Protein AF-A0A3C2BRT8-F1 (afdb_monomer_lite)

Secondary structure (DSSP, 8-state):
---TTSPPPSEEE-TTSSEEE-TTSPPP--TTPPPPPPHHHHHHTTS-HHHHHHHHHHHHHHHHHHHT-----

Foldseek 3Di:
DDDPPDDDDQWDQDPVRDIDGDPPDDDDDCVPPDDDDDVVNVVVVPDPPVRVVVVVVVVVVVVCVVVVVDPDD

pLDDT: mean 89.32, std 9.73, range [47.97, 98.38]

Structure (mmCIF, N/CA/C/O backbone):
data_AF-A0A3C2BRT8-F1
#
_entry.id   AF-A0A3C2BRT8-F1
#
loop_
_atom_site.group_PDB
_atom_site.id
_atom_site.type_symbol
_atom_site.label_atom_id
_atom_site.label_alt_id
_atom_site.label_comp_id
_atom_site.label_asym_id
_atom_site.label_entity_id
_atom_site.label_seq_id
_atom_site.pdbx_PDB_ins_code
_atom_site.Cartn_x
_atom_site.Cartn_y
_atom_site.Cartn_z
_atom_site.occupancy
_atom_site.B_iso_or_equiv
_atom_site.auth_seq_id
_atom_site.auth_comp_id
_atom_site.auth_asym_id
_atom_site.auth_atom_id
_atom_site.pdbx_PDB_model_num
ATOM 1 N N . THR A 1 1 ? 14.157 -1.816 -39.632 1.00 76.81 1 THR A N 1
ATOM 2 C CA . THR A 1 1 ? 14.926 -2.929 -40.219 1.00 76.81 1 THR A CA 1
ATOM 3 C C . THR A 1 1 ? 16.313 -2.871 -39.623 1.00 76.81 1 THR A C 1
ATOM 5 O O . THR A 1 1 ? 16.814 -1.767 -39.440 1.00 76.81 1 THR A O 1
ATOM 8 N N . PHE A 1 2 ? 16.873 -4.013 -39.227 1.00 85.88 2 PHE A N 1
ATOM 9 C CA . PHE A 1 2 ? 18.216 -4.089 -38.642 1.00 85.88 2 PHE A CA 1
ATOM 10 C C . PHE A 1 2 ? 19.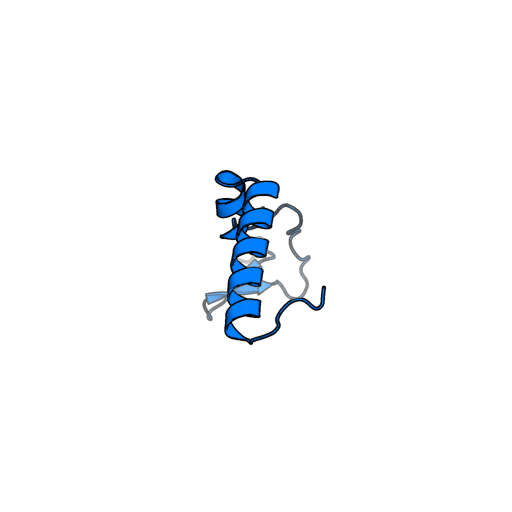276 -4.261 -39.739 1.00 85.88 2 PHE A C 1
ATOM 12 O O . PHE A 1 2 ? 18.941 -4.650 -40.860 1.00 85.88 2 PHE A O 1
ATOM 19 N N . SER A 1 3 ? 20.531 -3.929 -39.422 1.00 93.06 3 SER A N 1
ATOM 20 C CA . SER A 1 3 ? 21.682 -4.232 -40.285 1.00 93.06 3 SER A CA 1
ATOM 21 C C . SER A 1 3 ? 21.900 -5.746 -40.364 1.00 93.06 3 SER A C 1
ATOM 23 O O . SER A 1 3 ? 21.580 -6.457 -39.416 1.00 93.06 3 SER A O 1
ATOM 25 N N . SER A 1 4 ? 22.478 -6.238 -41.460 1.00 88.44 4 SER A N 1
ATOM 26 C CA . SER A 1 4 ? 22.778 -7.665 -41.657 1.00 88.44 4 SER A CA 1
ATOM 27 C C . SER A 1 4 ? 23.804 -8.225 -40.669 1.00 88.44 4 SER A C 1
ATOM 29 O O . SER A 1 4 ? 23.830 -9.426 -40.439 1.00 88.44 4 SER A O 1
ATOM 31 N N . GLU A 1 5 ? 24.643 -7.365 -40.094 1.00 90.62 5 GLU A N 1
ATOM 32 C CA . GLU A 1 5 ? 25.664 -7.736 -39.104 1.00 90.62 5 GLU A CA 1
ATOM 33 C C . GLU A 1 5 ? 25.180 -7.557 -37.656 1.00 90.62 5 GLU A C 1
ATOM 35 O O . GLU A 1 5 ? 25.910 -7.861 -36.717 1.00 90.62 5 GLU A O 1
ATOM 40 N N . ALA A 1 6 ? 23.973 -7.018 -37.457 1.00 87.12 6 ALA A N 1
ATOM 41 C CA . ALA A 1 6 ? 23.466 -6.713 -36.128 1.00 87.12 6 ALA A CA 1
ATOM 42 C C . ALA A 1 6 ? 22.777 -7.927 -35.500 1.00 87.12 6 ALA A C 1
ATOM 44 O O . ALA A 1 6 ? 21.950 -8.590 -36.126 1.00 87.12 6 ALA A O 1
ATOM 45 N N . GLU A 1 7 ? 23.062 -8.153 -34.223 1.00 86.31 7 GLU A N 1
ATOM 46 C CA . GLU A 1 7 ? 22.301 -9.082 -33.399 1.00 86.31 7 GLU A CA 1
ATOM 47 C C . GLU A 1 7 ? 20.898 -8.515 -33.128 1.00 86.31 7 GLU A C 1
ATOM 49 O O . GLU A 1 7 ? 20.739 -7.345 -32.766 1.00 86.31 7 GLU A O 1
ATOM 54 N N . ILE A 1 8 ? 19.865 -9.334 -33.347 1.00 88.12 8 ILE A N 1
ATOM 55 C CA . ILE A 1 8 ? 18.467 -8.926 -33.171 1.00 88.12 8 ILE A CA 1
ATOM 56 C C . ILE A 1 8 ? 18.078 -9.134 -31.703 1.00 88.12 8 ILE A C 1
ATOM 58 O O . ILE A 1 8 ? 18.152 -10.263 -31.217 1.00 88.12 8 ILE A O 1
ATOM 62 N N . PRO A 1 9 ? 17.622 -8.087 -30.992 1.00 88.81 9 PRO A N 1
ATOM 63 C CA . PRO A 1 9 ? 17.245 -8.225 -29.595 1.00 88.81 9 PRO A CA 1
ATOM 64 C C . PRO A 1 9 ? 15.929 -9.011 -29.437 1.00 88.81 9 PRO A C 1
ATOM 66 O O . PRO A 1 9 ? 15.040 -8.909 -30.289 1.00 88.81 9 PRO A O 1
ATOM 69 N N . PRO A 1 10 ? 15.752 -9.739 -28.317 1.00 88.38 10 PRO A N 1
ATOM 70 C CA . PRO A 1 10 ? 14.530 -10.497 -28.035 1.00 88.38 10 PRO A CA 1
ATOM 71 C C . PRO A 1 10 ? 13.324 -9.600 -27.711 1.00 88.38 10 PRO A C 1
ATOM 73 O O . PRO A 1 10 ? 12.179 -10.032 -27.848 1.00 88.38 10 PRO A O 1
ATOM 76 N N . VAL A 1 11 ? 13.570 -8.350 -27.300 1.00 90.62 11 VAL A N 1
ATOM 77 C CA . VAL A 1 11 ? 12.541 -7.348 -26.993 1.00 90.62 11 VAL A CA 1
ATOM 78 C C . VAL A 1 11 ? 12.849 -6.049 -27.722 1.00 90.62 11 VAL A C 1
ATOM 80 O O . VAL A 1 11 ? 14.000 -5.614 -27.787 1.00 90.62 11 VAL A O 1
ATOM 83 N N . TRP A 1 12 ? 11.816 -5.409 -28.265 1.00 91.44 12 TRP A N 1
ATOM 84 C CA . TRP A 1 12 ? 11.939 -4.109 -28.918 1.00 91.44 12 TRP A CA 1
ATOM 85 C C . TRP A 1 12 ? 10.715 -3.227 -28.670 1.00 91.44 12 TRP A C 1
ATOM 87 O O . TRP A 1 12 ? 9.590 -3.715 -28.559 1.00 91.44 12 TRP A O 1
ATOM 97 N N . VAL A 1 13 ? 10.902 -1.906 -28.651 1.00 91.38 13 VAL A N 1
ATOM 98 C CA . VAL A 1 13 ? 9.785 -0.954 -28.576 1.00 91.38 13 VAL A CA 1
ATOM 99 C C . VAL A 1 13 ? 9.158 -0.798 -29.960 1.00 91.38 13 VAL A C 1
ATOM 101 O O . VAL A 1 13 ? 9.756 -0.264 -30.896 1.00 91.38 13 VAL A O 1
ATOM 104 N N . SER A 1 14 ? 7.931 -1.289 -30.106 1.00 90.38 14 SER A N 1
ATOM 105 C CA . SER A 1 14 ? 7.180 -1.209 -31.358 1.00 90.38 14 SER A CA 1
ATOM 106 C C . SER A 1 14 ? 6.723 0.222 -31.667 1.00 90.38 14 SER A C 1
ATOM 108 O O . SER A 1 14 ? 6.736 1.113 -30.818 1.00 90.38 14 SER A O 1
ATOM 110 N N . LYS A 1 15 ? 6.223 0.444 -32.889 1.00 90.56 15 LYS A N 1
ATOM 111 C CA . LYS A 1 15 ? 5.680 1.747 -33.319 1.00 90.56 15 LYS A CA 1
ATOM 112 C C . LYS A 1 15 ? 4.521 2.253 -32.449 1.00 90.56 15 LYS A C 1
ATOM 114 O O . LYS A 1 15 ? 4.229 3.441 -32.474 1.00 90.56 15 LYS A O 1
ATOM 119 N N . THR A 1 16 ? 3.859 1.376 -31.691 1.00 92.31 16 THR A N 1
ATOM 120 C CA . THR A 1 16 ? 2.787 1.756 -30.760 1.00 92.31 16 THR A CA 1
ATOM 121 C C . THR A 1 16 ? 3.313 2.189 -29.387 1.00 92.31 16 THR A C 1
ATOM 123 O O . THR A 1 16 ? 2.511 2.439 -28.494 1.00 92.31 16 THR A O 1
ATOM 126 N N . GLY A 1 17 ? 4.636 2.208 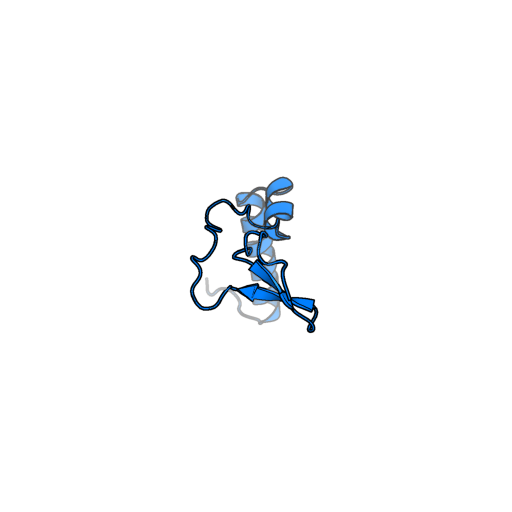-29.179 1.00 90.62 17 GLY A N 1
ATOM 127 C CA . GLY A 1 17 ? 5.273 2.545 -27.902 1.00 90.62 17 GLY A CA 1
ATOM 128 C C . GLY A 1 17 ? 5.220 1.436 -26.847 1.00 90.62 17 GLY A C 1
ATOM 129 O O . GLY A 1 17 ? 5.598 1.666 -25.706 1.00 90.62 17 GLY A O 1
ATOM 130 N N . LYS A 1 18 ? 4.749 0.238 -27.211 1.00 92.12 18 LYS A N 1
ATOM 131 C CA . LYS A 1 18 ? 4.713 -0.937 -26.328 1.00 92.12 18 LYS A CA 1
ATOM 132 C C . LYS A 1 18 ? 5.895 -1.850 -26.627 1.00 92.12 18 LYS A C 1
ATOM 134 O O . LYS A 1 18 ? 6.289 -1.956 -27.795 1.00 92.12 18 LYS A O 1
ATOM 139 N N . GLU A 1 19 ? 6.398 -2.535 -25.606 1.00 90.56 19 GLU A N 1
ATOM 140 C CA . GLU A 1 19 ? 7.319 -3.653 -25.803 1.00 90.56 19 GLU A CA 1
ATOM 141 C C . GLU A 1 19 ? 6.661 -4.752 -26.637 1.00 90.56 19 GLU A C 1
ATOM 143 O O . GLU A 1 19 ? 5.503 -5.122 -26.428 1.00 90.56 19 GLU A O 1
ATOM 148 N N . ALA A 1 20 ? 7.417 -5.248 -27.609 1.00 89.88 20 ALA A N 1
ATOM 149 C CA . ALA A 1 20 ? 7.082 -6.385 -28.439 1.00 89.88 20 ALA A CA 1
ATOM 150 C C . ALA A 1 20 ? 8.180 -7.438 -28.296 1.00 89.88 20 ALA A C 1
ATOM 152 O O . ALA A 1 20 ? 9.367 -7.109 -28.260 1.00 89.88 20 ALA A O 1
ATOM 153 N N . LEU A 1 21 ? 7.760 -8.698 -28.229 1.00 90.62 21 LEU A N 1
ATOM 154 C CA . LEU A 1 21 ? 8.647 -9.854 -28.182 1.00 90.62 21 LEU A CA 1
ATOM 155 C C . LEU A 1 21 ? 8.967 -10.327 -29.602 1.00 90.62 21 LEU A C 1
ATOM 157 O O . LEU A 1 21 ? 8.112 -10.265 -30.491 1.00 90.62 21 LEU A O 1
ATOM 161 N N . LEU A 1 22 ? 10.186 -10.826 -29.797 1.00 90.50 22 LEU A N 1
ATOM 162 C CA . LEU A 1 22 ? 10.581 -11.511 -31.022 1.00 90.50 22 LEU A CA 1
ATOM 163 C C . LEU A 1 22 ? 9.747 -12.794 -31.194 1.00 90.50 22 LEU A C 1
ATOM 165 O O . LEU A 1 22 ? 9.628 -13.583 -30.262 1.00 90.50 22 LEU A O 1
ATOM 169 N N . VAL A 1 23 ? 9.163 -12.992 -32.382 1.00 87.00 23 VAL A N 1
ATOM 170 C CA . VAL A 1 23 ? 8.175 -14.062 -32.644 1.00 87.00 23 VAL A CA 1
ATOM 171 C C . VAL A 1 23 ? 8.758 -15.464 -32.435 1.00 87.00 23 VAL A C 1
ATOM 173 O O . VAL A 1 23 ? 8.107 -16.292 -31.806 1.00 87.00 23 VAL A O 1
ATOM 176 N N . ASP A 1 24 ? 9.992 -15.689 -32.890 1.00 83.19 24 ASP A N 1
ATOM 177 C CA . ASP A 1 24 ? 10.708 -16.969 -32.775 1.00 83.19 24 ASP A CA 1
ATOM 178 C C . ASP A 1 24 ? 11.868 -16.901 -31.759 1.00 83.19 24 ASP A C 1
ATOM 180 O O . ASP A 1 24 ? 12.793 -17.710 -31.798 1.00 83.19 24 ASP A O 1
ATOM 184 N N . GLY A 1 25 ? 11.862 -15.891 -30.880 1.00 79.69 25 GLY A N 1
ATOM 185 C CA . GLY A 1 25 ? 12.896 -15.683 -29.866 1.00 79.69 25 GLY A CA 1
ATOM 186 C C . GLY A 1 25 ? 12.528 -16.271 -28.506 1.00 79.69 25 GLY A C 1
ATOM 187 O O . GLY A 1 25 ? 11.353 -16.430 -28.170 1.00 79.69 25 GLY A O 1
ATOM 188 N N . GLU A 1 26 ? 13.539 -16.547 -27.683 1.00 80.12 26 GLU A N 1
ATOM 189 C CA . GLU A 1 26 ? 13.319 -16.870 -26.273 1.00 80.12 26 GLU A CA 1
ATOM 190 C C . GLU A 1 26 ? 12.820 -15.637 -25.511 1.00 80.12 26 GLU A C 1
ATOM 192 O O . GLU A 1 26 ? 13.283 -14.511 -25.726 1.00 80.12 26 GLU A O 1
ATOM 197 N N . ARG A 1 27 ? 11.856 -15.842 -24.605 1.00 80.38 27 ARG A N 1
ATOM 198 C CA . ARG A 1 27 ? 11.411 -14.765 -23.717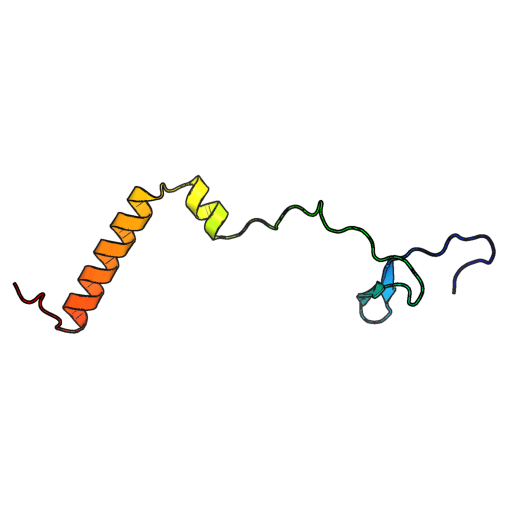 1.00 80.38 27 ARG A CA 1
ATOM 199 C C . ARG A 1 27 ? 12.501 -14.492 -22.682 1.00 80.38 27 ARG A C 1
ATOM 201 O O . ARG A 1 27 ? 12.979 -15.452 -22.078 1.00 80.38 27 ARG A O 1
ATOM 208 N N . PRO A 1 28 ? 12.844 -13.218 -22.425 1.00 82.31 28 PRO A N 1
ATOM 209 C CA . PRO A 1 28 ? 13.736 -12.885 -21.327 1.00 82.31 28 PRO A CA 1
ATOM 210 C C . PRO A 1 28 ? 13.186 -13.401 -19.998 1.00 82.31 28 PRO A C 1
ATOM 212 O O . PRO A 1 28 ? 11.976 -13.356 -19.759 1.00 82.31 28 PRO A O 1
ATOM 215 N N . ASP A 1 29 ? 14.079 -13.867 -19.132 1.00 81.50 29 ASP A N 1
ATOM 216 C CA . ASP A 1 29 ? 13.717 -14.268 -17.780 1.00 81.50 29 ASP A CA 1
ATOM 217 C C . ASP A 1 29 ? 13.442 -13.030 -16.911 1.00 81.50 29 ASP A C 1
ATOM 219 O O . ASP A 1 29 ? 14.348 -12.259 -16.592 1.00 81.50 29 ASP A O 1
ATOM 223 N N . THR A 1 30 ? 12.181 -12.847 -16.518 1.00 80.25 30 THR A N 1
ATOM 224 C CA . THR A 1 30 ? 11.736 -11.761 -15.631 1.00 80.25 30 THR A CA 1
ATOM 225 C C . THR A 1 30 ? 11.728 -12.173 -14.156 1.00 80.25 30 THR A C 1
ATOM 227 O O . THR A 1 30 ? 11.263 -11.414 -13.308 1.00 80.25 30 THR A O 1
ATOM 230 N N . SER A 1 31 ? 12.221 -13.369 -13.808 1.00 76.38 31 SER A N 1
ATOM 231 C CA . SER A 1 31 ? 12.177 -13.909 -12.438 1.00 76.38 31 SER A CA 1
ATOM 232 C C . SER A 1 31 ? 12.894 -13.038 -11.399 1.00 76.38 31 SER A C 1
ATOM 234 O O . SER A 1 31 ? 12.546 -13.072 -10.220 1.00 76.38 31 SER A O 1
ATOM 236 N N . ASN A 1 32 ? 13.865 -12.230 -11.836 1.00 78.12 32 ASN A N 1
ATOM 237 C CA . ASN A 1 32 ? 14.652 -11.337 -10.984 1.00 78.12 32 ASN A CA 1
ATOM 238 C C . ASN A 1 32 ? 14.087 -9.911 -10.875 1.00 78.12 32 ASN A C 1
ATOM 240 O O . ASN A 1 32 ? 14.712 -9.050 -10.244 1.00 78.12 32 ASN A O 1
ATOM 244 N N . GLU A 1 33 ? 12.930 -9.622 -11.475 1.00 84.81 33 GLU A N 1
ATOM 245 C CA . GLU A 1 33 ? 12.311 -8.308 -11.338 1.00 84.81 33 GLU A CA 1
ATOM 246 C C . GLU A 1 33 ? 11.851 -8.077 -9.898 1.00 84.81 33 GLU A C 1
ATOM 248 O O . GLU A 1 33 ? 11.030 -8.804 -9.334 1.00 84.81 33 GLU A O 1
ATOM 253 N N . LYS A 1 34 ? 12.388 -7.024 -9.277 1.00 85.06 34 LYS A N 1
ATOM 254 C CA . LYS A 1 34 ? 11.924 -6.593 -7.961 1.00 85.06 34 LYS A CA 1
ATOM 255 C C . LYS A 1 34 ? 10.495 -6.089 -8.095 1.00 85.06 34 LYS A C 1
ATOM 257 O O . LYS A 1 34 ? 10.230 -5.189 -8.890 1.00 85.06 34 LYS A O 1
ATOM 262 N N . ALA A 1 35 ? 9.605 -6.625 -7.265 1.00 87.12 35 ALA A N 1
ATOM 263 C CA . ALA A 1 35 ? 8.243 -6.126 -7.181 1.00 87.12 35 ALA A CA 1
ATOM 264 C C . ALA A 1 35 ? 8.250 -4.617 -6.895 1.00 87.12 35 ALA A C 1
ATOM 266 O O . ALA A 1 35 ? 8.996 -4.124 -6.042 1.00 87.12 35 ALA A O 1
ATOM 267 N N . VAL A 1 36 ? 7.414 -3.883 -7.631 1.00 92.94 36 VAL A N 1
ATOM 268 C CA . VAL A 1 36 ? 7.240 -2.451 -7.405 1.00 92.94 36 VAL A CA 1
ATOM 269 C C . VAL A 1 36 ? 6.628 -2.253 -6.027 1.00 92.94 36 VAL A C 1
ATOM 271 O O . VAL A 1 36 ? 5.636 -2.887 -5.670 1.00 92.94 36 VAL A O 1
ATOM 274 N N . ARG A 1 37 ? 7.222 -1.338 -5.265 1.00 94.81 37 ARG A N 1
ATOM 275 C CA . ARG A 1 37 ? 6.766 -0.983 -3.928 1.00 94.81 37 ARG A CA 1
ATOM 276 C C . ARG A 1 37 ? 5.320 -0.491 -3.951 1.00 94.81 37 ARG A C 1
ATOM 278 O O . ARG A 1 37 ? 4.977 0.447 -4.670 1.00 94.81 37 ARG A O 1
ATOM 285 N N . THR A 1 38 ? 4.491 -1.090 -3.113 1.00 95.69 38 THR A N 1
ATOM 286 C CA . THR A 1 38 ? 3.065 -0.792 -2.998 1.00 95.69 38 THR A CA 1
ATOM 287 C C . THR A 1 38 ? 2.772 0.161 -1.835 1.00 95.69 38 THR A C 1
ATOM 289 O O . THR A 1 38 ? 3.595 0.382 -0.942 1.00 95.69 38 THR A O 1
ATOM 292 N N . HIS A 1 39 ? 1.554 0.719 -1.799 1.00 97.50 39 HIS A N 1
ATOM 293 C CA . HIS A 1 39 ? 1.094 1.502 -0.643 1.00 97.50 39 HIS A CA 1
ATOM 294 C C . HIS A 1 39 ? 1.058 0.667 0.649 1.00 97.50 39 HIS A C 1
ATOM 296 O O . HIS A 1 39 ? 1.256 1.206 1.739 1.00 97.50 39 HIS A O 1
ATOM 302 N N . TRP A 1 40 ? 0.823 -0.641 0.526 1.00 97.19 40 TRP A N 1
ATOM 303 C CA . TRP A 1 40 ? 0.840 -1.574 1.646 1.00 97.19 40 TRP A CA 1
ATOM 304 C C . TRP A 1 40 ? 2.247 -1.738 2.224 1.00 97.19 40 TRP A C 1
ATOM 306 O O . TRP A 1 40 ? 2.419 -1.606 3.432 1.00 97.19 40 TRP A O 1
ATOM 316 N N . ASP A 1 41 ? 3.262 -1.884 1.371 1.00 95.75 41 ASP A N 1
ATOM 317 C CA . ASP A 1 41 ? 4.661 -1.955 1.818 1.00 95.75 41 ASP A CA 1
ATOM 318 C C . ASP A 1 41 ? 5.053 -0.676 2.563 1.00 95.75 41 ASP A C 1
ATOM 320 O O . ASP A 1 41 ? 5.618 -0.712 3.653 1.00 95.75 41 ASP A O 1
ATOM 324 N N . MET A 1 42 ? 4.642 0.485 2.035 1.00 97.25 42 MET A N 1
ATOM 325 C CA . MET A 1 42 ? 4.833 1.757 2.732 1.00 97.25 42 MET A CA 1
ATOM 326 C C . MET A 1 42 ? 4.141 1.792 4.097 1.00 97.25 42 MET A C 1
ATOM 328 O O . MET A 1 42 ? 4.641 2.453 5.007 1.00 97.25 42 MET A O 1
ATOM 332 N N . LEU A 1 43 ? 2.959 1.184 4.228 1.00 97.75 43 LEU A N 1
ATOM 333 C CA . LEU A 1 43 ? 2.209 1.142 5.483 1.00 97.75 43 LEU A CA 1
ATOM 334 C C . LEU A 1 43 ? 2.909 0.263 6.518 1.00 97.75 43 LEU A C 1
ATOM 336 O O . LEU A 1 43 ? 3.050 0.704 7.656 1.00 97.75 43 LEU A O 1
ATOM 340 N N . LEU A 1 44 ? 3.393 -0.911 6.112 1.00 97.31 44 LEU A N 1
ATOM 341 C CA . LEU A 1 44 ? 4.111 -1.841 6.986 1.00 97.31 44 LEU A CA 1
ATOM 342 C C . LEU A 1 44 ? 5.466 -1.308 7.463 1.00 97.31 44 LEU A C 1
ATOM 344 O O . LEU A 1 44 ? 5.939 -1.695 8.524 1.00 97.31 44 LEU A O 1
ATOM 348 N N . GLU A 1 45 ? 6.073 -0.371 6.737 1.00 97.38 45 GLU A N 1
ATOM 349 C CA . GLU A 1 45 ? 7.297 0.298 7.198 1.00 97.38 45 GLU A CA 1
ATOM 350 C C . GLU A 1 45 ? 7.078 1.280 8.355 1.00 97.38 45 GLU A C 1
ATOM 352 O O . GLU A 1 45 ? 8.029 1.635 9.047 1.00 97.38 45 GLU A O 1
ATOM 357 N N . ARG A 1 46 ? 5.839 1.739 8.567 1.00 98.06 46 ARG A N 1
ATOM 358 C CA . ARG A 1 46 ? 5.498 2.737 9.598 1.00 98.06 46 ARG A CA 1
ATOM 359 C C . ARG A 1 46 ? 4.499 2.247 10.644 1.00 98.06 46 ARG A C 1
ATOM 361 O O . ARG A 1 46 ? 4.277 2.959 11.618 1.00 98.06 46 ARG A O 1
ATOM 368 N N . ARG A 1 47 ? 3.864 1.092 10.433 1.00 96.81 47 ARG A N 1
ATOM 369 C CA . ARG A 1 47 ? 2.895 0.485 11.354 1.00 96.81 47 ARG A CA 1
ATOM 370 C C . ARG A 1 47 ? 3.155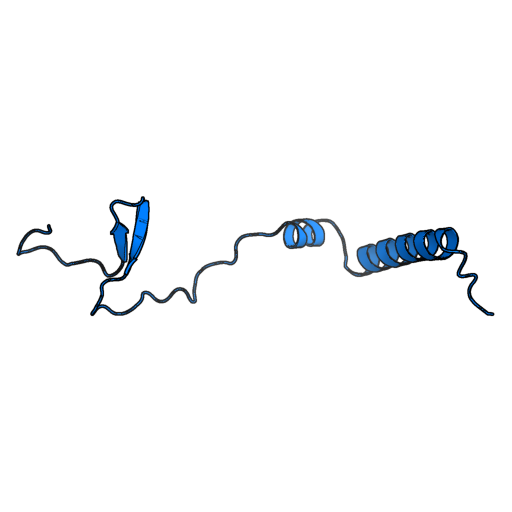 -0.999 11.503 1.00 96.81 47 ARG A C 1
ATOM 372 O O . ARG A 1 47 ? 3.513 -1.680 10.546 1.00 96.81 47 ARG A O 1
ATOM 379 N N . SER A 1 48 ? 2.909 -1.497 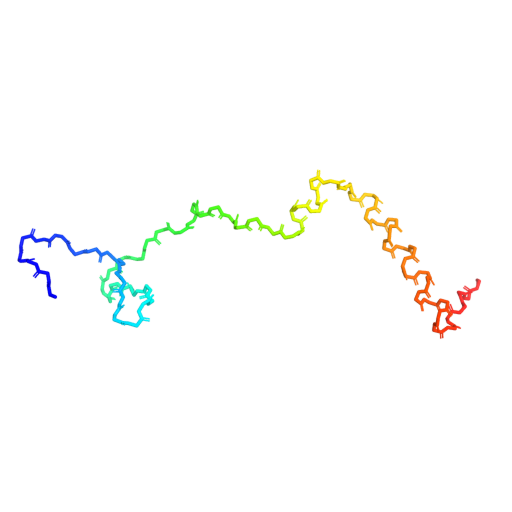12.705 1.00 97.31 48 SER A N 1
ATOM 380 C CA . SER A 1 48 ? 2.998 -2.927 12.995 1.00 97.31 48 SER A CA 1
ATOM 381 C C . SER A 1 48 ? 1.689 -3.650 12.660 1.00 97.31 48 SER A C 1
ATOM 383 O O . SER A 1 48 ? 0.621 -3.037 12.645 1.00 97.31 48 SER A O 1
ATOM 385 N N . LEU A 1 49 ? 1.751 -4.966 12.425 1.00 97.31 49 LEU A N 1
ATOM 386 C CA . LEU A 1 49 ? 0.543 -5.777 12.216 1.00 97.31 49 LEU A CA 1
ATOM 387 C C . LEU A 1 49 ? -0.458 -5.673 13.387 1.00 97.31 49 LEU A C 1
ATOM 389 O O . LEU A 1 49 ? -1.621 -5.393 13.105 1.00 97.31 49 LEU A O 1
ATOM 393 N N . PRO A 1 50 ? -0.048 -5.774 14.672 1.00 98.38 50 PRO A N 1
ATOM 394 C CA . PRO A 1 50 ? -0.983 -5.632 15.795 1.00 98.38 50 PRO A CA 1
ATOM 395 C C . PRO A 1 50 ? -1.692 -4.271 15.840 1.00 98.38 50 PRO A C 1
ATOM 397 O O . PRO A 1 50 ? -2.865 -4.177 16.189 1.00 98.38 50 PRO A O 1
ATOM 400 N N . GLU A 1 51 ? -1.000 -3.197 15.457 1.00 97.81 51 GLU A N 1
ATOM 401 C CA . GLU A 1 51 ? -1.594 -1.860 15.383 1.00 97.81 51 GLU A CA 1
ATOM 402 C C . GLU A 1 51 ? -2.658 -1.773 14.278 1.00 97.81 51 GLU A C 1
ATOM 404 O O . GLU A 1 51 ? -3.724 -1.190 14.475 1.00 97.81 51 GLU A O 1
ATOM 409 N N . LEU A 1 52 ? -2.386 -2.371 13.114 1.00 98.19 52 LEU A N 1
ATOM 410 C CA . LEU A 1 52 ? -3.341 -2.431 12.008 1.00 98.19 52 LEU A CA 1
ATOM 411 C C . LEU A 1 52 ? -4.573 -3.272 12.361 1.00 98.19 52 LEU A C 1
ATOM 413 O O . LEU A 1 52 ? -5.686 -2.884 12.003 1.00 98.19 52 LEU A O 1
ATOM 417 N N . GLU A 1 53 ? -4.389 -4.377 13.084 1.00 98.25 53 GLU A N 1
ATOM 418 C CA . GLU A 1 53 ? -5.483 -5.207 13.599 1.00 98.25 53 GLU A CA 1
ATOM 419 C C . GLU A 1 53 ? -6.369 -4.433 14.579 1.00 98.25 53 GLU A C 1
ATOM 421 O O . GLU A 1 53 ? -7.594 -4.460 14.447 1.00 98.25 53 GLU A O 1
ATOM 426 N N . GLN A 1 54 ? -5.773 -3.667 15.499 1.00 98.31 54 GLN A N 1
ATOM 427 C CA . GLN A 1 54 ? -6.537 -2.819 16.415 1.00 98.31 54 GLN A CA 1
ATOM 428 C C . GLN A 1 54 ? -7.348 -1.756 15.659 1.00 98.31 54 GLN A C 1
ATOM 430 O O . GLN A 1 54 ? -8.547 -1.610 15.890 1.00 98.31 54 GLN A O 1
ATOM 435 N N . ILE A 1 55 ? -6.723 -1.057 14.702 1.00 97.56 55 ILE A N 1
ATOM 436 C CA . ILE A 1 55 ? -7.408 -0.054 13.869 1.00 97.56 55 ILE A CA 1
ATOM 437 C C . ILE A 1 55 ? -8.581 -0.687 13.110 1.00 97.56 55 ILE A C 1
ATOM 439 O O . ILE A 1 55 ? -9.636 -0.062 12.958 1.00 97.56 55 ILE A O 1
ATOM 443 N N . LEU A 1 56 ? -8.408 -1.911 12.609 1.00 97.94 56 LEU A N 1
ATOM 444 C CA . LEU A 1 56 ? -9.467 -2.636 11.922 1.00 97.94 56 LEU A CA 1
ATOM 445 C C . LEU A 1 56 ? -10.640 -2.939 12.864 1.00 97.94 56 LEU A C 1
ATOM 447 O O . LEU A 1 56 ? -11.782 -2.663 12.493 1.00 97.94 56 LEU A O 1
ATOM 451 N N . GLU A 1 57 ? -10.387 -3.452 14.070 1.00 98.00 57 GLU A N 1
ATOM 452 C CA . GLU A 1 57 ? -11.457 -3.762 15.028 1.00 98.00 57 GLU A CA 1
ATOM 453 C C . GLU A 1 57 ? -12.207 -2.502 15.485 1.00 98.00 57 GLU A C 1
ATOM 455 O O . GLU A 1 57 ? -13.442 -2.510 15.547 1.00 98.00 57 GLU A O 1
ATOM 460 N N . ASP A 1 58 ? -11.502 -1.388 15.698 1.00 97.62 58 ASP A N 1
ATOM 461 C CA . ASP A 1 58 ? -12.118 -0.096 16.020 1.00 97.62 58 ASP A CA 1
ATOM 462 C C . ASP A 1 58 ? -13.073 0.347 14.896 1.00 97.62 58 ASP A C 1
ATOM 464 O O . ASP A 1 58 ? -14.219 0.745 15.130 1.00 97.62 58 ASP A O 1
ATOM 468 N N . ARG A 1 59 ? -12.636 0.222 13.633 1.00 97.75 59 ARG A N 1
ATOM 469 C CA . ARG A 1 59 ? -13.456 0.561 12.458 1.00 97.75 59 ARG A CA 1
ATOM 470 C C . ARG A 1 59 ? -14.652 -0.367 12.293 1.00 97.75 59 ARG A C 1
ATOM 472 O O . ARG A 1 59 ? -15.735 0.109 11.945 1.00 97.75 59 ARG A O 1
ATOM 479 N N . LEU A 1 60 ? -14.480 -1.664 12.539 1.00 96.75 60 LEU A N 1
ATOM 480 C CA . LEU A 1 60 ? -15.570 -2.636 12.496 1.00 96.75 60 LEU A CA 1
ATOM 481 C C . LEU A 1 60 ? -16.598 -2.375 13.596 1.00 96.75 60 LEU A C 1
ATOM 483 O O . LEU A 1 60 ? -17.794 -2.494 13.342 1.00 96.75 60 LEU A O 1
ATOM 487 N N . THR A 1 61 ? -16.158 -1.982 14.789 1.00 96.12 61 THR A N 1
ATOM 488 C CA . THR A 1 61 ? -17.047 -1.610 15.896 1.00 96.12 61 THR A CA 1
ATOM 489 C C . THR A 1 61 ? -17.933 -0.432 15.505 1.00 96.12 61 THR A C 1
ATOM 491 O O . THR A 1 61 ? -19.156 -0.567 15.520 1.00 96.12 61 THR A O 1
ATOM 494 N N . ILE A 1 62 ? -17.339 0.655 15.001 1.00 95.88 62 ILE A N 1
ATOM 495 C CA . ILE A 1 62 ? -18.087 1.820 14.495 1.00 95.88 62 ILE A CA 1
ATOM 496 C C . ILE A 1 62 ? -19.066 1.410 13.384 1.00 95.88 62 ILE A C 1
ATOM 498 O O . ILE A 1 62 ? -20.195 1.898 13.315 1.00 95.88 62 ILE A O 1
ATOM 502 N N . LEU A 1 63 ? -18.653 0.516 12.480 1.00 95.69 63 LEU A N 1
ATOM 503 C CA . LEU A 1 63 ? -19.510 0.051 11.391 1.00 95.69 63 LEU A CA 1
ATOM 504 C C . LEU A 1 63 ? -20.729 -0.729 11.907 1.00 95.69 63 LEU A C 1
ATOM 506 O O . LEU A 1 63 ? -21.838 -0.491 11.429 1.00 95.69 63 LEU A O 1
ATOM 510 N N . ARG A 1 64 ? -20.535 -1.636 12.871 1.00 94.38 64 ARG A N 1
ATOM 511 C CA . ARG A 1 64 ? -21.608 -2.431 13.494 1.00 94.38 64 ARG A CA 1
ATOM 512 C C . ARG A 1 64 ? -22.581 -1.540 14.265 1.00 94.38 64 ARG A C 1
ATOM 514 O O . ARG A 1 64 ? -23.792 -1.675 14.096 1.00 94.38 64 ARG A O 1
ATOM 521 N N . GLU A 1 65 ? -22.064 -0.571 15.021 1.00 93.62 65 GLU A N 1
ATOM 522 C CA . GLU A 1 65 ? -22.874 0.440 15.714 1.00 93.62 65 GLU A CA 1
ATOM 523 C C . GLU A 1 65 ? -23.750 1.223 14.732 1.00 93.62 65 GLU A C 1
ATOM 525 O O . GLU A 1 65 ? -24.960 1.335 14.930 1.00 93.62 65 GLU A O 1
ATOM 530 N N . ARG A 1 66 ? -23.168 1.690 13.618 1.00 93.06 66 ARG A N 1
ATOM 531 C CA . ARG A 1 66 ? -23.912 2.386 12.555 1.00 93.06 66 ARG A CA 1
ATOM 532 C C . ARG A 1 66 ? -24.983 1.518 11.895 1.00 93.06 66 ARG A C 1
ATOM 534 O O . ARG A 1 66 ? -25.969 2.064 11.409 1.00 93.06 66 ARG A O 1
ATOM 541 N N . ARG A 1 67 ? -24.791 0.198 11.844 1.00 93.62 67 ARG A N 1
ATOM 542 C CA . ARG A 1 67 ? -25.765 -0.760 11.294 1.00 93.62 67 ARG A CA 1
ATOM 543 C C . ARG A 1 67 ? -26.841 -1.181 12.298 1.00 93.62 67 ARG A C 1
ATOM 545 O O . ARG A 1 67 ? -27.795 -1.837 11.900 1.00 93.62 67 ARG A O 1
ATOM 552 N N . GLY A 1 68 ? -26.714 -0.815 13.575 1.00 84.94 68 GLY A N 1
ATOM 553 C CA . GLY A 1 68 ? -27.636 -1.255 14.626 1.00 84.94 68 GLY A CA 1
ATOM 554 C C . GLY A 1 68 ? -27.476 -2.730 15.014 1.00 84.94 68 GLY A C 1
ATOM 555 O O . GLY A 1 68 ? -28.317 -3.267 15.734 1.00 84.94 68 GLY A O 1
ATOM 556 N N . GLU A 1 69 ? -26.393 -3.379 14.578 1.00 78.00 69 GLU A N 1
ATOM 557 C CA . GLU A 1 69 ? -26.023 -4.745 14.952 1.00 78.00 69 GLU A CA 1
ATOM 558 C C . GLU A 1 69 ? -25.454 -4.722 16.379 1.00 78.00 69 GLU A C 1
ATOM 560 O O . GLU A 1 69 ? -24.244 -4.772 16.609 1.00 78.00 69 GLU A O 1
ATOM 565 N N . ARG A 1 70 ? -26.333 -4.570 17.372 1.00 66.12 70 ARG A N 1
ATOM 566 C CA . ARG A 1 70 ? -25.955 -4.685 18.781 1.00 66.12 70 ARG A CA 1
ATOM 567 C C . ARG A 1 70 ? -25.502 -6.131 18.998 1.00 66.12 70 ARG A C 1
ATOM 569 O O . ARG A 1 70 ? -26.314 -7.033 18.794 1.00 66.12 70 ARG A O 1
ATOM 576 N N . ARG A 1 71 ? -24.226 -6.350 19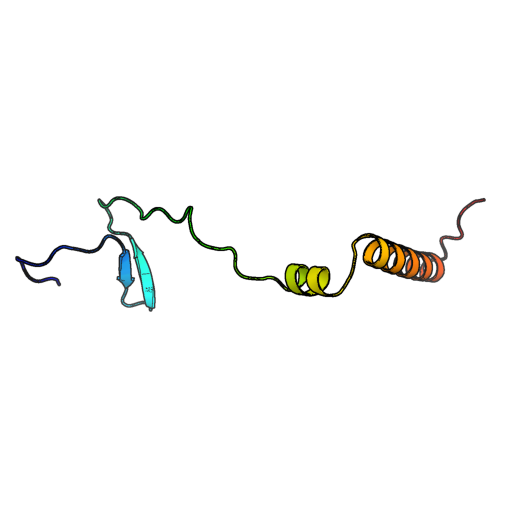.360 1.00 62.00 71 ARG A N 1
ATOM 577 C CA . ARG A 1 71 ? -23.698 -7.689 19.687 1.00 62.00 71 ARG A CA 1
ATOM 578 C C . ARG A 1 71 ? -24.694 -8.356 20.634 1.00 62.00 71 ARG A C 1
ATOM 580 O O . ARG A 1 71 ? -24.933 -7.842 21.725 1.00 62.00 71 ARG A O 1
ATOM 587 N N . SER A 1 72 ? -25.332 -9.430 20.176 1.00 59.00 72 SER A N 1
ATOM 588 C CA . SER A 1 72 ? -26.089 -10.305 21.061 1.00 59.00 72 SER A CA 1
ATOM 589 C C . SER A 1 72 ? -25.093 -10.799 22.108 1.00 59.00 72 SER A C 1
ATOM 591 O O . SER A 1 72 ? -24.024 -11.283 21.732 1.00 59.00 72 SER A O 1
ATOM 593 N N . ALA A 1 73 ? -25.394 -10.513 23.375 1.00 47.97 73 ALA A N 1
ATOM 594 C CA . ALA A 1 73 ? -24.576 -10.905 24.516 1.00 47.97 73 ALA A CA 1
ATOM 595 C C . ALA A 1 73 ? -24.443 -12.429 24.606 1.00 47.97 73 ALA A C 1
ATOM 597 O O . ALA A 1 73 ? -25.414 -13.119 24.213 1.00 47.97 73 ALA A O 1
#

Radius of gyration: 25.83 Å; chains: 1; bounding box: 53×20×66 Å

Sequence (73 aa):
TFSSEAEIPPVWVSKTGKEALLVDGERPDTSNEKAVRTHWDMLLERRSLPELEQILEDRLTILRERRGERRSA